Protein AF-S8DEU0-F1 (afdb_monomer)

Organism: NCBI:txid192259

Solvent-accessible surface area (backbone atoms only — not comparable to full-atom values): 8607 Å² total; per-residue (Å²): 130,72,81,31,60,84,58,53,50,57,42,54,54,45,42,50,42,39,53,63,46,44,40,70,74,36,75,92,49,25,74,56,33,68,73,41,27,69,63,56,40,52,53,52,46,50,52,51,41,48,50,47,47,74,66,49,75,49,75,87,48,59,68,71,53,36,62,30,56,38,77,79,71,70,53,58,78,81,72,49,70,95,76,79,84,86,59,89,58,82,88,51,77,94,75,91,48,74,71,61,50,54,54,51,54,50,52,51,51,52,50,53,56,49,50,56,51,50,53,56,50,48,31,60,74,69,70,48,74,83,80,53,68,73,59,52,28,60,75,71,70,51,128

Secondary structure (DSSP, 8-state):
----HHHHHHHHHHHHIIIIIHHHH-GGGHHHHHHHHHHHHHHHHHHHHHHHHHTTTTTTS-HHHHHHH-SSTT-HHHHS-S--PPPTTTT-S----HHHHHHHHHHHHHHHHHHHHHHHHHHHHTTPPPPPHHHHHHHHT--

Foldseek 3Di:
DAPACVLVVQLVVQLCCLQPPCLVVDVPCNVVSPVCVNVVSVVVSVVVLQCCQVVCVPVPPDPVNCCHRHDPPVCCVVPDDPDDDDDPQPVHDDDDDPVVVVVVVVVLVVVLVVLLVVVQVVCVVVVHDDDDPVVSCVSSVND

Mean predicted aligned error: 8.11 Å

Radius of gyration: 22.06 Å; Cα contacts (8 Å, |Δi|>4): 79; chains: 1; bounding box: 44×47×5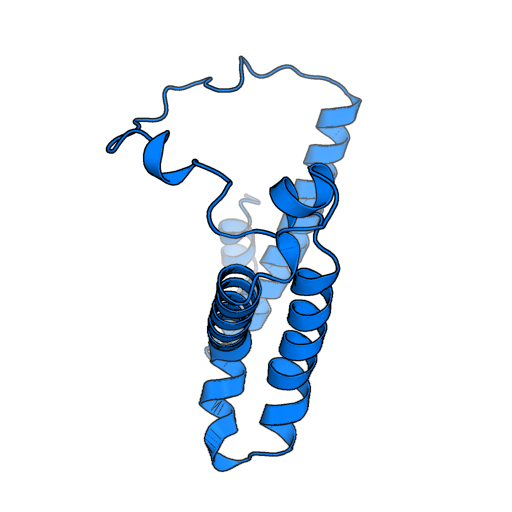6 Å

InterPro domains:
  IPR006043 Nucleobase cation symporter 2 family [PF00860] (29-140)

Structure (mmCIF, N/CA/C/O backbone):
data_AF-S8DEU0-F1
#
_entry.id   AF-S8DEU0-F1
#
loop_
_atom_site.group_PDB
_atom_site.id
_atom_site.type_symbol
_atom_site.label_atom_id
_atom_site.label_alt_id
_atom_site.label_comp_id
_atom_site.label_asym_id
_atom_site.label_entity_id
_atom_site.label_seq_id
_atom_site.pdbx_PDB_ins_code
_atom_site.Cartn_x
_atom_site.Cartn_y
_atom_site.Cartn_z
_atom_site.occupancy
_atom_site.B_iso_or_equiv
_atom_site.auth_seq_id
_atom_site.auth_comp_id
_atom_site.auth_asym_id
_atom_site.auth_atom_id
_atom_site.pdbx_PDB_model_num
ATOM 1 N N . VAL A 1 1 ? -9.740 7.351 9.796 1.00 47.78 1 VAL A N 1
ATOM 2 C CA . VAL A 1 1 ? -9.779 5.876 9.912 1.00 47.78 1 VAL A CA 1
ATOM 3 C C . VAL A 1 1 ? -8.337 5.389 9.843 1.00 47.78 1 VAL A C 1
ATOM 5 O O . VAL A 1 1 ? -7.611 5.935 9.025 1.00 47.78 1 VAL A O 1
ATOM 8 N N . GLY A 1 2 ? -7.886 4.503 10.739 1.00 60.78 2 GLY A N 1
ATOM 9 C CA . GLY A 1 2 ? -6.528 3.929 10.672 1.00 60.78 2 GLY A CA 1
ATOM 10 C C . GLY A 1 2 ? -5.391 4.695 11.371 1.00 60.78 2 GLY A C 1
ATOM 11 O O . GLY A 1 2 ? -4.246 4.569 10.966 1.00 60.78 2 GLY A O 1
ATOM 12 N N . LYS A 1 3 ? -5.656 5.478 12.427 1.00 72.75 3 LYS A N 1
ATOM 13 C CA . LYS A 1 3 ? -4.610 6.139 13.246 1.00 72.75 3 LYS A CA 1
ATOM 14 C C . LYS A 1 3 ? -4.262 5.361 14.524 1.00 72.75 3 LYS A C 1
ATOM 16 O O . LYS A 1 3 ? -3.962 5.963 15.553 1.00 72.75 3 LYS A O 1
ATOM 21 N N . CYS A 1 4 ? -4.351 4.032 14.493 1.00 83.38 4 CYS A N 1
ATOM 22 C CA . CYS A 1 4 ? -4.035 3.233 15.671 1.00 83.38 4 CYS A CA 1
ATOM 23 C C . CYS A 1 4 ? -2.527 2.998 15.780 1.00 83.38 4 CYS A C 1
ATOM 25 O O . CYS A 1 4 ? -1.982 2.111 15.124 1.00 83.38 4 CYS A O 1
ATOM 27 N N . VAL A 1 5 ? -1.856 3.783 16.625 1.00 85.81 5 VAL A N 1
ATOM 28 C CA . VAL A 1 5 ? -0.412 3.627 16.866 1.00 85.81 5 VAL A CA 1
ATOM 29 C C . VAL A 1 5 ? -0.072 2.255 17.457 1.00 85.81 5 VAL A C 1
ATOM 31 O O . VAL A 1 5 ? 0.975 1.700 17.149 1.00 85.81 5 VAL A O 1
ATOM 34 N N . GLU A 1 6 ? -0.982 1.674 18.241 1.00 85.56 6 GLU A N 1
ATOM 35 C CA . GLU A 1 6 ? -0.791 0.381 18.907 1.00 85.56 6 GLU A CA 1
ATOM 36 C C . GLU A 1 6 ? -0.727 -0.802 17.933 1.00 85.56 6 GLU A C 1
ATOM 38 O O . GLU A 1 6 ? -0.134 -1.816 18.271 1.00 85.56 6 GLU A O 1
ATOM 43 N N . VAL A 1 7 ? -1.296 -0.679 16.729 1.00 88.00 7 VAL A N 1
ATOM 44 C CA . VAL A 1 7 ? -1.217 -1.715 15.682 1.00 88.00 7 VAL A CA 1
ATOM 45 C C . VAL A 1 7 ? -0.153 -1.356 14.642 1.00 88.00 7 VAL A C 1
ATOM 47 O O . VAL A 1 7 ? 0.633 -2.214 14.247 1.00 88.00 7 VAL A O 1
ATOM 50 N N . GLY A 1 8 ? -0.067 -0.079 14.254 1.00 88.62 8 GLY A N 1
ATOM 51 C CA . GLY A 1 8 ? 0.888 0.372 13.240 1.00 88.62 8 GLY A CA 1
ATOM 52 C C . GLY A 1 8 ? 2.350 0.334 13.699 1.00 88.62 8 GLY A C 1
ATOM 53 O O . GLY A 1 8 ? 3.235 0.031 12.904 1.00 88.62 8 GLY A O 1
ATOM 54 N N . LEU A 1 9 ? 2.636 0.604 14.979 1.00 91.12 9 LEU A N 1
ATOM 55 C CA . LEU A 1 9 ? 4.011 0.540 15.481 1.00 91.12 9 LEU A CA 1
ATOM 56 C C . LEU A 1 9 ? 4.547 -0.907 15.494 1.00 91.12 9 LEU A C 1
ATOM 58 O O . LEU A 1 9 ? 5.633 -1.120 14.951 1.00 91.12 9 LEU A O 1
ATOM 62 N N . PRO A 1 10 ? 3.816 -1.916 16.019 1.00 91.31 10 PRO A N 1
ATOM 63 C CA . PRO A 1 10 ? 4.216 -3.314 15.872 1.00 91.31 10 PRO A CA 1
ATOM 64 C C . PRO A 1 10 ? 4.368 -3.758 14.421 1.00 91.31 10 PRO A C 1
ATOM 66 O O . PRO A 1 10 ? 5.297 -4.503 14.131 1.00 91.31 10 PRO A O 1
ATOM 69 N N . GLU A 1 11 ? 3.514 -3.291 13.506 1.00 92.12 11 GLU A N 1
ATOM 70 C CA . GLU A 1 11 ? 3.636 -3.607 12.080 1.00 92.12 11 GLU A CA 1
ATOM 71 C C . GLU A 1 11 ? 4.981 -3.163 11.505 1.00 92.12 11 GLU A C 1
ATOM 73 O O . GLU A 1 11 ? 5.687 -3.973 10.905 1.00 92.12 11 GLU A O 1
ATOM 78 N N . LEU A 1 12 ? 5.381 -1.912 11.746 1.00 91.94 12 LEU A N 1
ATOM 79 C CA . LEU A 1 12 ? 6.661 -1.388 11.267 1.00 91.94 12 LEU A CA 1
ATOM 80 C C . LEU A 1 12 ? 7.854 -2.122 11.890 1.00 91.94 12 LEU A C 1
ATOM 82 O O . LEU A 1 12 ? 8.806 -2.470 11.188 1.00 91.94 12 LEU A O 1
ATOM 86 N N . VAL A 1 13 ? 7.799 -2.388 13.198 1.00 93.25 13 VAL A N 1
ATOM 87 C CA . VAL A 1 13 ? 8.864 -3.112 13.909 1.00 93.25 13 VAL A CA 1
ATOM 88 C C . VAL A 1 13 ? 8.991 -4.542 13.381 1.00 93.25 13 VAL A C 1
ATOM 90 O O . VAL A 1 13 ? 10.100 -4.993 13.087 1.00 93.25 13 VAL A O 1
ATOM 93 N N . LEU A 1 14 ? 7.869 -5.246 13.212 1.00 91.00 14 LEU A N 1
ATOM 94 C CA . LEU A 1 14 ? 7.848 -6.600 12.665 1.00 91.00 14 LEU A CA 1
ATOM 95 C C . LEU A 1 14 ? 8.335 -6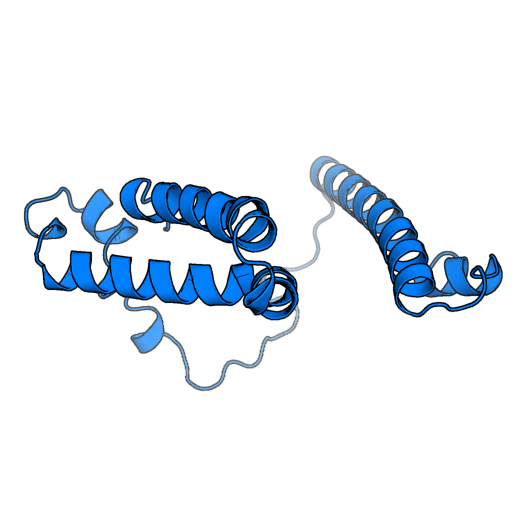.616 11.217 1.00 91.00 14 LEU A C 1
ATOM 97 O O . LEU A 1 14 ? 9.136 -7.478 10.874 1.00 91.00 14 LEU A O 1
ATOM 101 N N . LEU A 1 15 ? 7.936 -5.652 10.385 1.00 91.25 15 LEU A N 1
ATOM 102 C CA . LEU A 1 15 ? 8.405 -5.554 9.004 1.00 91.25 15 LEU A CA 1
ATOM 103 C C . LEU A 1 15 ? 9.927 -5.420 8.945 1.00 91.25 15 LEU A C 1
ATOM 105 O O . LEU A 1 15 ? 10.580 -6.171 8.222 1.00 91.25 15 LEU A O 1
ATOM 109 N N . ILE A 1 16 ? 10.513 -4.528 9.746 1.00 90.75 16 ILE A N 1
ATOM 110 C CA . ILE A 1 16 ? 11.970 -4.356 9.807 1.00 90.75 16 ILE A CA 1
ATOM 111 C C . ILE A 1 16 ? 12.652 -5.648 10.273 1.00 90.75 16 ILE A C 1
ATOM 113 O O . ILE A 1 16 ? 13.642 -6.075 9.675 1.00 90.75 16 ILE A O 1
ATOM 117 N N . LEU A 1 17 ? 12.111 -6.305 11.298 1.00 88.31 17 LEU A N 1
ATOM 118 C CA . LEU A 1 17 ? 12.687 -7.527 11.855 1.00 88.31 17 LEU A CA 1
ATOM 119 C C . LEU A 1 17 ? 12.621 -8.701 10.859 1.00 88.31 17 LEU A C 1
ATOM 121 O O . LEU A 1 17 ? 13.624 -9.383 10.642 1.00 88.31 17 LEU A O 1
ATOM 125 N N . PHE A 1 18 ? 11.480 -8.906 10.200 1.00 85.06 18 PHE A N 1
ATOM 126 C CA . PHE A 1 18 ? 11.288 -9.962 9.200 1.00 85.06 18 PHE A CA 1
ATOM 127 C C . PHE A 1 18 ? 12.002 -9.682 7.878 1.00 85.06 18 PHE A C 1
ATOM 129 O O . PHE A 1 18 ? 12.507 -10.615 7.256 1.00 85.06 18 PHE A O 1
ATOM 136 N N . SER A 1 19 ? 12.088 -8.419 7.458 1.00 86.44 19 SER A N 1
ATOM 137 C CA . SER A 1 19 ? 12.723 -8.048 6.193 1.00 86.44 19 SER A CA 1
ATOM 138 C C . SER A 1 19 ? 14.241 -7.947 6.292 1.00 86.44 19 SER A C 1
ATOM 140 O O . SER A 1 19 ? 14.923 -8.328 5.347 1.00 86.44 19 SER A O 1
ATOM 142 N N . GLN A 1 20 ? 14.784 -7.409 7.388 1.00 85.88 20 GLN A N 1
ATOM 143 C CA . GLN A 1 20 ? 16.215 -7.093 7.480 1.00 85.88 20 GLN A CA 1
ATOM 144 C C . GLN A 1 20 ? 16.986 -8.057 8.389 1.00 85.88 20 GLN A C 1
ATOM 146 O O . GLN A 1 20 ? 18.114 -8.428 8.068 1.00 85.88 20 GLN A O 1
ATOM 151 N N . TYR A 1 21 ? 16.398 -8.498 9.505 1.00 82.12 21 TYR A N 1
ATOM 152 C CA . TYR A 1 21 ? 17.128 -9.256 10.529 1.00 82.12 21 TYR A CA 1
ATOM 153 C C . TYR A 1 21 ? 17.022 -10.779 10.349 1.00 82.12 21 TYR A C 1
ATOM 155 O O . TYR A 1 21 ? 18.031 -11.486 10.320 1.00 82.12 21 TYR A O 1
ATOM 163 N N . LEU A 1 22 ? 15.808 -11.300 10.150 1.00 78.44 22 LEU A N 1
ATOM 164 C CA . LEU A 1 22 ? 15.544 -12.739 9.991 1.00 78.44 22 LEU A CA 1
ATOM 165 C C . LEU A 1 22 ? 16.277 -13.404 8.804 1.00 78.44 22 LEU A C 1
ATOM 167 O O . LEU A 1 22 ? 16.828 -14.490 9.001 1.00 78.44 22 LEU A O 1
ATOM 171 N N . PRO A 1 23 ? 16.373 -12.790 7.605 1.00 77.94 23 PRO A N 1
ATOM 172 C CA . PRO A 1 23 ? 17.128 -13.358 6.484 1.00 77.94 23 PRO A CA 1
ATOM 173 C C . PRO A 1 23 ? 18.646 -13.391 6.722 1.00 77.94 23 PRO A C 1
ATOM 175 O O . PRO A 1 23 ? 19.349 -14.145 6.046 1.00 77.94 23 PRO A O 1
ATOM 178 N N . SER A 1 24 ? 19.147 -12.568 7.653 1.00 76.50 24 SER A N 1
ATOM 179 C CA . SER A 1 24 ? 20.552 -12.550 8.076 1.00 76.50 24 SER A CA 1
ATOM 180 C C . SER A 1 24 ? 20.853 -13.682 9.066 1.00 76.50 24 SER A C 1
ATOM 182 O O . SER A 1 24 ? 21.883 -14.341 8.959 1.00 76.50 24 SER A O 1
ATOM 184 N N . LEU A 1 25 ? 19.920 -13.964 9.984 1.00 77.06 25 LEU A N 1
ATOM 185 C CA . LEU A 1 25 ? 20.092 -14.971 11.036 1.00 77.06 25 LEU A CA 1
ATOM 186 C C . LEU A 1 25 ? 19.776 -16.409 10.570 1.00 77.06 25 LEU A C 1
ATOM 188 O O . LEU A 1 25 ? 20.440 -17.359 10.978 1.00 77.06 25 LEU A O 1
ATOM 192 N N . LEU A 1 26 ? 18.761 -16.595 9.715 1.00 76.31 26 LEU A N 1
ATOM 193 C CA . LEU A 1 26 ? 18.278 -17.913 9.278 1.00 76.31 26 LEU A CA 1
ATOM 194 C C . LEU A 1 26 ? 18.661 -18.211 7.822 1.00 76.31 26 LEU A C 1
ATOM 196 O O . LEU A 1 26 ? 17.883 -17.987 6.892 1.00 76.31 26 LEU A O 1
ATOM 200 N N . TYR A 1 27 ? 19.831 -18.826 7.623 1.00 68.62 27 TYR A N 1
ATOM 201 C CA . TYR A 1 27 ? 20.335 -19.216 6.295 1.00 68.62 27 TYR A CA 1
ATOM 202 C C . TYR A 1 27 ? 19.358 -20.120 5.514 1.00 68.62 27 TYR A C 1
ATOM 204 O O . TYR A 1 27 ? 19.173 -19.961 4.309 1.00 68.62 27 TYR A O 1
ATOM 212 N N . ARG A 1 28 ? 18.666 -21.035 6.209 1.00 68.31 28 ARG A N 1
ATOM 213 C CA . ARG A 1 28 ? 17.794 -22.060 5.603 1.00 68.31 28 ARG A CA 1
ATOM 214 C C . ARG A 1 28 ? 16.452 -21.518 5.084 1.00 68.31 28 ARG A C 1
ATOM 216 O O . ARG A 1 28 ? 15.859 -22.129 4.205 1.00 68.31 28 ARG A O 1
ATOM 223 N N . GLY A 1 29 ? 15.983 -20.380 5.605 1.00 68.56 29 GLY A N 1
ATOM 224 C CA . GLY A 1 29 ? 14.709 -19.744 5.228 1.00 68.56 29 GLY A CA 1
ATOM 225 C C . GLY A 1 29 ? 14.860 -18.470 4.391 1.00 68.56 29 GLY A C 1
ATOM 226 O O . GLY A 1 29 ? 13.861 -17.840 4.045 1.00 68.56 29 GLY A O 1
ATOM 227 N N . LYS A 1 30 ? 16.098 -18.081 4.060 1.00 77.50 30 LYS A N 1
ATOM 228 C CA . LYS A 1 30 ? 16.438 -16.779 3.470 1.00 77.50 30 LYS A CA 1
ATOM 229 C C . LYS A 1 30 ? 15.620 -16.440 2.221 1.00 77.50 30 LYS A C 1
ATOM 231 O O . LYS A 1 30 ? 15.156 -15.315 2.093 1.00 77.50 30 LYS A O 1
ATOM 236 N N . TYR A 1 31 ? 15.391 -17.402 1.327 1.00 79.12 31 TYR A N 1
ATOM 237 C CA . TYR A 1 31 ? 14.628 -17.171 0.093 1.00 79.12 31 TYR A CA 1
ATOM 238 C C . TYR A 1 31 ? 13.148 -16.852 0.340 1.00 79.12 31 TYR A C 1
ATOM 240 O O . TYR A 1 31 ? 12.584 -16.008 -0.353 1.00 79.12 31 TYR A O 1
ATOM 248 N N . ILE A 1 32 ? 12.530 -17.509 1.326 1.00 80.44 32 ILE A N 1
ATOM 249 C CA . ILE A 1 32 ? 11.108 -17.334 1.650 1.00 80.44 32 ILE A CA 1
ATOM 250 C C . ILE A 1 32 ? 10.913 -15.994 2.354 1.00 80.44 32 ILE A C 1
ATOM 252 O O . ILE A 1 32 ? 10.092 -15.190 1.918 1.00 80.44 32 ILE A O 1
ATOM 256 N N . PHE A 1 33 ? 11.715 -15.716 3.386 1.00 79.56 33 PHE A N 1
ATOM 257 C CA . PHE A 1 33 ? 11.609 -14.464 4.131 1.00 79.56 33 PHE A CA 1
ATOM 258 C C . PHE A 1 33 ? 11.929 -13.251 3.257 1.00 79.56 33 PHE A C 1
ATOM 260 O O . PHE A 1 33 ? 11.196 -12.276 3.299 1.00 79.56 33 PHE A O 1
ATOM 267 N N . ASN A 1 34 ? 12.935 -13.320 2.382 1.00 79.38 34 ASN A N 1
ATOM 268 C CA . ASN A 1 34 ? 13.306 -12.169 1.555 1.00 79.38 34 ASN A CA 1
ATOM 269 C C . ASN A 1 34 ? 12.261 -11.827 0.470 1.00 79.38 34 ASN A C 1
ATOM 271 O O . ASN A 1 34 ? 12.176 -10.683 0.042 1.00 79.38 34 ASN A O 1
ATOM 275 N N . ARG A 1 35 ? 11.449 -12.798 0.021 1.00 83.31 35 ARG A N 1
ATOM 276 C CA . ARG A 1 35 ? 10.393 -12.559 -0.983 1.00 83.31 35 ARG A CA 1
ATOM 277 C C . ARG A 1 35 ? 9.018 -12.282 -0.376 1.00 83.31 35 ARG A C 1
ATOM 279 O O . ARG A 1 35 ? 8.281 -11.467 -0.914 1.00 83.31 35 ARG A O 1
ATOM 286 N N . PHE A 1 36 ? 8.668 -12.952 0.722 1.00 87.62 36 PHE A N 1
ATOM 287 C CA . PHE A 1 36 ? 7.317 -12.918 1.296 1.00 87.62 36 PHE A CA 1
ATOM 288 C C . PHE A 1 36 ? 7.227 -12.198 2.648 1.00 87.62 36 PHE A C 1
ATOM 290 O O . PHE A 1 36 ? 6.169 -12.253 3.271 1.00 87.62 36 PHE A O 1
ATOM 297 N N . SER A 1 37 ? 8.292 -11.513 3.094 1.00 88.38 37 SER A N 1
ATOM 298 C CA . SER A 1 37 ? 8.338 -10.803 4.387 1.00 88.38 37 SER A CA 1
ATOM 299 C C . SER A 1 37 ? 7.073 -9.981 4.643 1.00 88.38 37 SER A C 1
ATOM 301 O O . SER A 1 37 ? 6.387 -10.214 5.631 1.00 88.38 37 SER A O 1
ATOM 303 N N . VAL A 1 38 ? 6.707 -9.108 3.697 1.00 90.56 38 VAL A N 1
ATOM 304 C CA . VAL A 1 38 ? 5.565 -8.192 3.840 1.00 90.56 38 VAL A CA 1
ATOM 305 C C . VAL A 1 38 ? 4.242 -8.943 4.015 1.00 90.56 38 VAL A C 1
ATOM 307 O O . VAL A 1 38 ? 3.439 -8.601 4.877 1.00 90.56 38 VAL A O 1
ATOM 310 N N . VAL A 1 39 ? 4.008 -9.999 3.232 1.00 91.81 39 VAL A N 1
ATOM 311 C CA . VAL A 1 39 ? 2.760 -10.777 3.320 1.00 91.81 39 VAL A CA 1
ATOM 312 C C . VAL A 1 39 ? 2.675 -11.493 4.667 1.00 91.81 39 VAL A C 1
ATOM 314 O O . VAL A 1 39 ? 1.637 -11.457 5.324 1.00 91.81 39 VAL A O 1
ATOM 317 N N . ILE A 1 40 ? 3.779 -12.102 5.108 1.00 90.56 40 ILE A N 1
ATOM 318 C CA . ILE A 1 40 ? 3.852 -12.804 6.393 1.00 90.56 40 ILE A CA 1
ATOM 319 C C . ILE A 1 40 ? 3.612 -11.823 7.549 1.00 90.56 40 ILE A C 1
ATOM 321 O O . ILE A 1 40 ? 2.830 -12.122 8.451 1.00 90.56 40 ILE A O 1
ATOM 325 N N . THR A 1 41 ? 4.224 -10.637 7.512 1.00 92.25 41 THR A N 1
ATOM 326 C CA . THR A 1 41 ? 4.068 -9.631 8.571 1.00 92.25 41 THR A CA 1
ATOM 327 C C . THR A 1 41 ? 2.648 -9.090 8.635 1.00 92.25 41 THR A C 1
ATOM 329 O O . THR A 1 41 ? 2.105 -8.972 9.729 1.00 92.25 41 THR A O 1
ATOM 332 N N . VAL A 1 42 ? 2.011 -8.835 7.487 1.00 93.12 42 VAL A N 1
ATOM 333 C CA . VAL A 1 42 ? 0.614 -8.375 7.436 1.00 93.12 42 VAL A CA 1
ATOM 334 C C . VAL A 1 42 ? -0.325 -9.405 8.067 1.00 93.12 42 VAL A C 1
ATOM 336 O O . VAL A 1 42 ? -1.181 -9.038 8.869 1.00 93.12 42 VAL A O 1
ATOM 339 N N . VAL A 1 43 ? -0.139 -10.699 7.781 1.00 93.81 43 VAL A N 1
ATOM 340 C CA . VAL A 1 43 ? -0.950 -11.769 8.392 1.00 93.81 43 VAL A CA 1
ATOM 341 C C . VAL A 1 43 ? -0.760 -11.813 9.912 1.00 93.81 43 VAL A C 1
ATOM 343 O O . VAL A 1 43 ? -1.742 -11.882 10.650 1.00 93.81 43 VAL A O 1
ATOM 346 N N . ILE A 1 44 ? 0.483 -11.727 10.395 1.00 93.19 44 ILE A N 1
ATOM 347 C CA . ILE A 1 44 ? 0.790 -11.735 11.836 1.00 93.19 44 ILE A CA 1
ATOM 348 C C . ILE A 1 44 ? 0.151 -10.532 12.541 1.00 93.19 44 ILE A C 1
ATOM 350 O O . ILE A 1 44 ? -0.492 -10.695 13.578 1.00 93.19 44 ILE A O 1
ATOM 354 N N . VAL A 1 45 ? 0.297 -9.332 11.976 1.00 93.56 45 VAL A N 1
ATOM 355 C CA . VAL A 1 45 ? -0.272 -8.093 12.531 1.00 93.56 45 VAL A CA 1
ATOM 356 C C . VAL A 1 45 ? -1.794 -8.151 12.546 1.00 93.56 45 VAL A C 1
ATOM 358 O O . VAL A 1 45 ? -2.417 -7.724 13.516 1.00 93.56 45 VAL A O 1
ATOM 361 N N . TRP A 1 46 ? -2.409 -8.721 11.510 1.00 92.31 46 TRP A N 1
ATOM 362 C CA . TRP A 1 46 ? -3.856 -8.880 11.461 1.00 92.31 46 TRP A CA 1
ATOM 363 C C . TRP A 1 46 ? -4.367 -9.825 12.558 1.00 92.31 46 TRP A C 1
ATOM 365 O O . TRP A 1 46 ? -5.317 -9.485 13.264 1.00 92.31 46 TRP A O 1
ATOM 375 N N . ILE A 1 47 ? -3.695 -10.964 12.771 1.00 93.50 47 ILE A N 1
ATOM 376 C CA . ILE A 1 47 ? -4.004 -11.887 13.878 1.00 93.50 47 ILE A CA 1
ATOM 377 C C . ILE A 1 47 ? -3.840 -11.176 15.227 1.00 93.50 47 ILE A C 1
ATOM 379 O O . ILE A 1 47 ? -4.716 -11.273 16.084 1.00 93.50 47 ILE A O 1
ATOM 383 N N . TYR A 1 48 ? -2.756 -10.420 15.407 1.00 91.19 48 TYR A N 1
ATOM 384 C CA . TYR A 1 48 ? -2.519 -9.625 16.611 1.00 91.19 48 TYR A CA 1
ATOM 385 C C . TYR A 1 48 ? -3.647 -8.612 16.870 1.00 91.19 48 TYR A C 1
ATOM 387 O O . TYR A 1 48 ? -4.201 -8.570 17.968 1.00 91.19 48 TYR A O 1
ATOM 395 N N . ALA A 1 49 ? -4.055 -7.850 15.852 1.00 90.62 49 ALA A N 1
ATOM 396 C CA . ALA A 1 49 ? -5.153 -6.890 15.955 1.00 90.62 49 ALA A CA 1
ATOM 397 C C . ALA A 1 49 ? -6.497 -7.570 16.275 1.00 90.62 49 ALA A C 1
ATOM 399 O O . ALA A 1 49 ? -7.307 -7.038 17.044 1.00 90.62 49 ALA A O 1
ATOM 400 N N . HIS A 1 50 ? -6.733 -8.763 15.724 1.00 90.19 50 HIS A N 1
ATOM 401 C CA . HIS A 1 50 ? -7.922 -9.551 16.029 1.00 90.19 50 HIS A CA 1
ATOM 402 C C . HIS A 1 50 ? -7.921 -10.040 17.485 1.00 90.19 50 HIS A C 1
ATOM 404 O O . HIS A 1 50 ? -8.918 -9.866 18.185 1.00 90.19 50 HIS A O 1
ATOM 410 N N . LEU A 1 51 ? -6.790 -10.551 17.984 1.00 90.81 51 LEU A N 1
ATOM 411 C CA . LEU A 1 51 ? -6.644 -10.973 19.381 1.00 90.81 51 LEU A CA 1
ATOM 412 C C . LEU A 1 51 ? -6.838 -9.814 20.364 1.00 90.81 51 LEU A C 1
ATOM 414 O O . LEU A 1 51 ? -7.525 -9.984 21.367 1.00 90.81 51 LEU A O 1
ATOM 418 N N . LEU A 1 52 ? -6.308 -8.623 20.068 1.00 89.12 52 LEU A N 1
ATOM 419 C CA . LEU A 1 52 ? -6.552 -7.429 20.888 1.00 89.12 52 LEU A CA 1
ATOM 420 C C . LEU A 1 52 ? -8.028 -7.011 20.894 1.00 89.12 52 LEU A C 1
ATOM 422 O O . LEU A 1 52 ? -8.530 -6.510 21.901 1.00 89.12 52 LEU A O 1
ATOM 426 N N . THR A 1 53 ? -8.723 -7.218 19.773 1.00 88.12 53 THR A N 1
ATOM 427 C CA . THR A 1 53 ? -10.155 -6.928 19.654 1.00 88.12 53 THR A CA 1
ATOM 428 C C . THR A 1 53 ? -10.986 -7.905 20.490 1.00 88.12 53 THR A C 1
ATOM 430 O O . THR A 1 53 ? -11.840 -7.465 21.254 1.00 88.12 53 THR A O 1
ATOM 433 N N . VAL A 1 54 ? -10.718 -9.213 20.389 1.00 89.06 54 VAL A N 1
ATOM 434 C CA . VAL A 1 54 ? -11.431 -10.256 21.151 1.00 89.06 54 VAL A CA 1
ATOM 435 C C . VAL A 1 54 ? -11.074 -10.215 22.640 1.00 89.06 54 VAL A C 1
ATOM 437 O O . VAL A 1 54 ? -11.925 -10.468 23.485 1.00 89.06 54 VAL A O 1
ATOM 440 N N . GLY A 1 55 ? -9.838 -9.841 22.977 1.00 86.06 55 GLY A N 1
ATOM 441 C CA . GLY A 1 55 ? -9.352 -9.713 24.352 1.00 86.06 55 GLY A CA 1
ATOM 442 C C . GLY A 1 55 ? -9.925 -8.529 25.139 1.00 86.06 55 GLY A C 1
ATOM 443 O O . GLY A 1 55 ? -9.480 -8.285 26.256 1.00 86.06 55 GLY A O 1
ATOM 444 N N . GLY A 1 56 ? -10.864 -7.761 24.574 1.00 84.50 56 GLY A N 1
ATOM 445 C CA . GLY A 1 56 ? -11.582 -6.692 25.279 1.00 84.50 56 GLY A CA 1
ATOM 446 C C . GLY A 1 56 ? -10.730 -5.483 25.683 1.00 84.50 56 GLY A C 1
ATOM 447 O O . GLY A 1 56 ? -11.211 -4.586 26.376 1.00 84.50 56 GLY A O 1
ATOM 448 N N . VAL A 1 57 ? -9.476 -5.394 25.217 1.00 84.94 57 VAL A N 1
ATOM 449 C CA . VAL A 1 57 ? -8.526 -4.308 25.552 1.00 84.94 57 VAL A CA 1
ATOM 450 C C . VAL A 1 57 ? -9.099 -2.927 25.208 1.00 84.94 57 VAL A C 1
ATOM 452 O O . VAL A 1 57 ? -8.783 -1.914 25.842 1.00 84.94 57 VAL 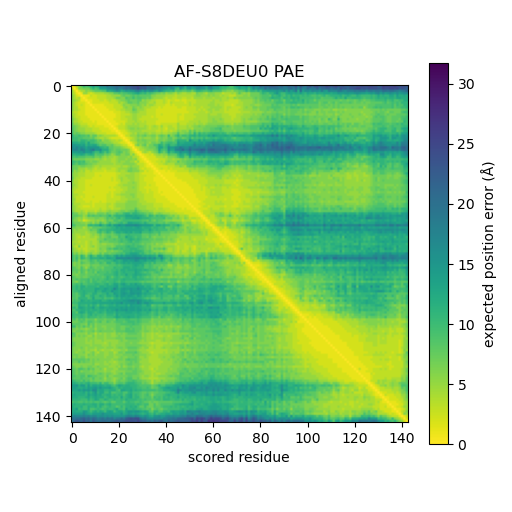A O 1
ATOM 455 N N . TYR A 1 58 ? -9.984 -2.890 24.213 1.00 82.81 58 TYR A N 1
ATOM 456 C C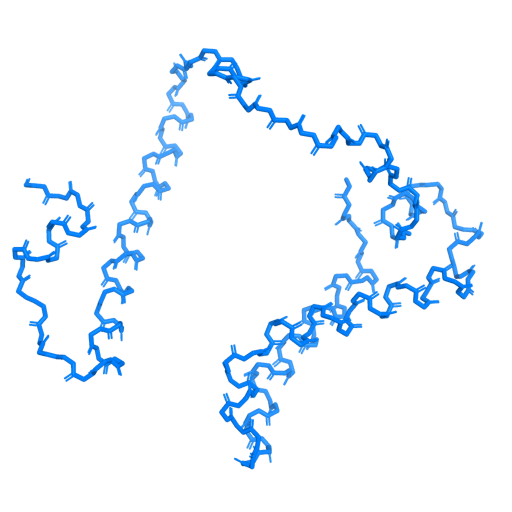A . TYR A 1 58 ? -10.587 -1.673 23.699 1.00 82.81 58 TYR A CA 1
ATOM 457 C C . TYR A 1 58 ? -11.957 -1.329 24.293 1.00 82.81 58 TYR A C 1
ATOM 459 O O . TYR A 1 58 ? -12.418 -0.218 24.045 1.00 82.81 58 TYR A O 1
ATOM 467 N N . ASP A 1 59 ? -12.606 -2.183 25.091 1.00 81.75 59 ASP A N 1
ATOM 468 C CA . ASP A 1 59 ? -14.005 -1.980 25.523 1.00 81.75 59 ASP A CA 1
ATOM 469 C C . ASP A 1 59 ? -14.204 -0.770 26.454 1.00 81.75 59 ASP A C 1
ATOM 471 O O . ASP A 1 59 ? -15.223 -0.087 26.366 1.00 81.75 59 ASP A O 1
ATOM 475 N N . GLY A 1 60 ? -13.201 -0.425 27.269 1.00 80.81 60 GLY A N 1
ATOM 476 C CA . GLY A 1 60 ? -13.221 0.746 28.163 1.00 80.81 60 GLY A CA 1
ATOM 477 C C . GLY A 1 60 ? -12.539 2.006 27.612 1.00 80.81 60 GLY A C 1
ATOM 478 O O . GLY A 1 60 ? -12.350 2.976 28.346 1.00 80.81 60 GLY A O 1
ATOM 479 N N . LYS A 1 61 ? -12.091 2.000 26.351 1.00 84.38 61 LYS A N 1
ATOM 480 C CA . LYS A 1 61 ? -11.331 3.111 25.748 1.00 84.38 61 LYS A CA 1
ATOM 481 C C . LYS A 1 61 ? -12.256 4.150 25.090 1.00 84.38 61 LYS A C 1
ATOM 483 O O . LYS A 1 61 ? -13.383 3.824 24.723 1.00 84.38 61 LYS A O 1
ATOM 488 N N . PRO A 1 62 ? -11.787 5.396 24.869 1.00 85.88 62 PRO A N 1
ATOM 489 C CA . PRO A 1 62 ? -12.571 6.429 24.194 1.00 85.88 62 PRO A CA 1
ATOM 490 C C . PRO A 1 62 ? -13.077 5.982 22.815 1.00 85.88 62 PRO A C 1
ATOM 492 O O . PRO A 1 62 ? -12.362 5.302 22.075 1.00 85.88 62 PRO A O 1
ATOM 495 N N . LEU A 1 63 ? -14.267 6.451 22.420 1.00 82.50 63 LEU A N 1
ATOM 496 C CA . LEU A 1 63 ? -14.922 6.085 21.153 1.00 82.50 63 LEU A CA 1
ATOM 497 C C . LEU A 1 63 ? -14.016 6.284 19.922 1.00 82.50 63 LEU A C 1
ATOM 499 O O . LEU A 1 63 ? -14.033 5.476 18.997 1.00 82.50 63 LEU A O 1
ATOM 503 N N . LYS A 1 64 ? -13.174 7.328 19.921 1.00 82.06 64 LYS A N 1
ATOM 504 C CA . LYS A 1 64 ? -12.201 7.588 18.843 1.00 82.06 64 LYS A CA 1
ATOM 505 C C . LYS A 1 64 ? -11.170 6.461 18.695 1.00 82.06 64 LYS A C 1
ATOM 507 O O . LYS A 1 64 ? -10.856 6.072 17.573 1.00 82.06 64 LYS A O 1
ATOM 512 N N . THR A 1 65 ? -10.672 5.924 19.808 1.00 81.38 65 THR A N 1
ATOM 513 C CA . THR A 1 65 ? -9.735 4.791 19.823 1.00 81.38 65 THR A CA 1
ATOM 514 C C . THR A 1 65 ? -10.445 3.519 19.386 1.00 81.38 65 THR A C 1
ATOM 516 O O . THR A 1 65 ? -9.938 2.791 18.540 1.00 81.38 65 THR A O 1
ATOM 519 N N . GLN A 1 66 ? -11.667 3.297 19.872 1.00 81.12 66 GLN A N 1
ATOM 520 C CA . GLN A 1 66 ? -12.464 2.135 19.484 1.00 81.12 66 GLN A CA 1
ATOM 521 C C . GLN A 1 66 ? -12.811 2.119 17.989 1.00 81.12 66 GLN A C 1
ATOM 523 O O . GLN A 1 66 ? -12.810 1.060 17.379 1.00 81.12 66 GLN A O 1
ATOM 528 N N . LEU A 1 67 ? -13.084 3.272 17.374 1.00 81.62 67 LEU A N 1
ATOM 529 C CA . LEU A 1 67 ? -13.345 3.360 15.932 1.00 81.62 67 LEU A CA 1
ATOM 530 C C . LEU A 1 67 ? -12.085 3.182 15.077 1.00 81.62 67 LEU A C 1
ATOM 532 O O . LEU A 1 67 ? -12.187 2.824 13.908 1.00 81.62 67 LEU A O 1
ATOM 536 N N . SER A 1 68 ? -10.902 3.477 15.623 1.00 83.38 68 SER A N 1
ATOM 537 C CA . SER A 1 68 ? -9.656 3.437 14.857 1.00 83.38 68 SER A CA 1
ATOM 538 C C . SER A 1 68 ? -8.830 2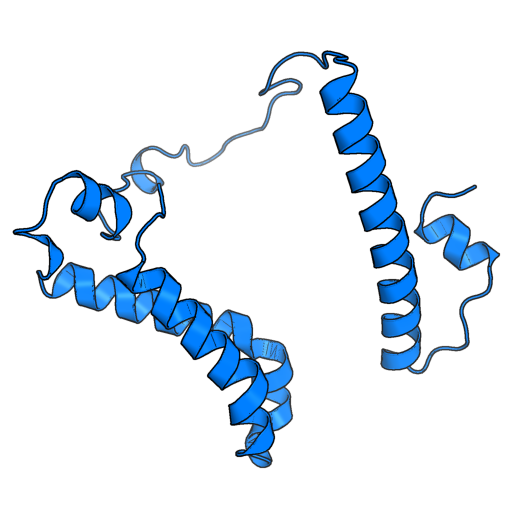.167 15.054 1.00 83.38 68 SER A C 1
ATOM 540 O O . SER A 1 68 ? -8.052 1.850 14.159 1.00 83.38 68 SER A O 1
ATOM 542 N N . CYS A 1 69 ? -8.925 1.510 16.210 1.00 82.81 69 CYS A N 1
ATOM 543 C CA . CYS A 1 69 ? -8.082 0.371 16.592 1.00 82.81 69 CYS A CA 1
ATOM 544 C C . CYS A 1 69 ? -8.805 -0.977 16.527 1.00 82.81 69 CYS A C 1
ATOM 546 O O . CYS A 1 69 ? -8.158 -2.018 16.493 1.00 82.81 69 CYS A O 1
ATOM 548 N N . ARG A 1 70 ? -10.140 -0.974 16.525 1.00 84.69 70 ARG A N 1
ATOM 549 C CA . ARG A 1 70 ? -10.942 -2.194 16.618 1.00 84.69 70 ARG A CA 1
ATOM 550 C C . ARG A 1 70 ? -11.279 -2.735 15.228 1.00 84.69 70 ARG A C 1
ATOM 552 O O . ARG A 1 70 ? -11.656 -1.973 14.339 1.00 84.69 70 ARG A O 1
ATOM 559 N N . THR A 1 71 ? -11.155 -4.048 15.047 1.00 85.19 71 THR A N 1
ATOM 560 C CA . THR A 1 71 ? -11.291 -4.703 13.729 1.00 85.19 71 THR A CA 1
ATOM 561 C C . THR A 1 71 ? -12.740 -4.932 13.274 1.00 85.19 71 THR A C 1
ATOM 563 O O . THR A 1 71 ? -13.001 -5.024 12.079 1.00 85.19 71 THR A O 1
ATOM 566 N N . ASP A 1 72 ? -13.700 -4.977 14.196 1.00 81.62 72 ASP A N 1
ATOM 567 C CA . ASP A 1 72 ? -15.115 -5.317 13.963 1.00 81.62 72 ASP A CA 1
ATOM 568 C C . ASP A 1 72 ? -16.023 -4.098 13.699 1.00 81.62 72 ASP A C 1
ATOM 570 O O . ASP A 1 72 ? -17.118 -4.230 13.154 1.00 81.62 72 ASP A O 1
ATOM 574 N N . ARG A 1 73 ? -15.590 -2.890 14.073 1.00 74.00 73 ARG A N 1
ATOM 575 C CA . ARG A 1 73 ? -16.485 -1.727 14.189 1.00 74.00 73 ARG A CA 1
ATOM 576 C C . ARG A 1 73 ? -16.647 -0.899 12.922 1.00 74.00 73 ARG A C 1
ATOM 578 O O . ARG A 1 73 ? -17.423 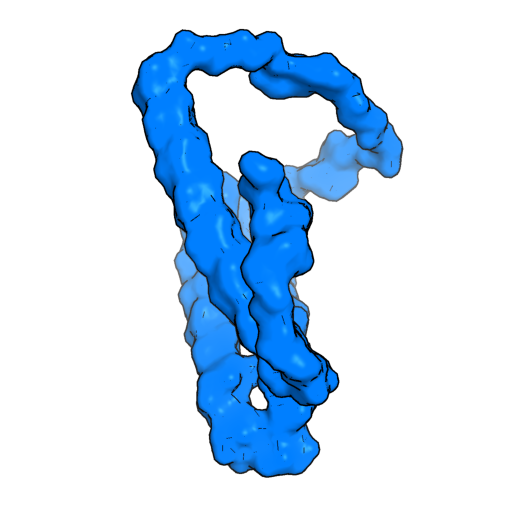0.053 12.907 1.00 74.00 73 ARG A O 1
ATOM 585 N N . ALA A 1 74 ? -15.899 -1.222 11.874 1.00 73.69 74 ALA A N 1
ATOM 586 C CA . ALA A 1 74 ? -15.870 -0.398 10.679 1.00 73.69 74 ALA A CA 1
ATOM 587 C C . ALA A 1 74 ? -17.157 -0.547 9.844 1.00 73.69 74 ALA A C 1
ATOM 589 O O . ALA A 1 74 ? -17.545 0.386 9.152 1.00 73.69 74 ALA A O 1
ATOM 590 N N . GLY A 1 75 ? -17.834 -1.703 9.893 1.00 77.44 75 GLY A N 1
ATOM 591 C CA . GLY A 1 75 ? -19.065 -1.948 9.126 1.00 77.44 75 GLY A CA 1
ATOM 592 C C . GLY A 1 75 ? -18.893 -1.897 7.599 1.00 77.44 75 GLY A C 1
ATOM 593 O O . GLY A 1 75 ? -19.870 -2.068 6.876 1.00 77.44 75 GLY A O 1
ATOM 594 N N . LEU A 1 76 ? -17.662 -1.706 7.096 1.00 82.69 76 LEU A N 1
ATOM 595 C CA . LEU A 1 76 ? -17.365 -1.558 5.667 1.00 82.69 76 LEU A CA 1
ATOM 596 C C . LEU A 1 76 ? -17.806 -2.780 4.860 1.00 82.69 76 LEU A C 1
ATOM 598 O O . LEU A 1 76 ? -18.324 -2.622 3.764 1.00 82.69 76 LEU A O 1
ATOM 602 N N . ILE A 1 77 ? -17.620 -3.982 5.407 1.00 83.69 77 ILE A N 1
ATOM 603 C CA . ILE A 1 77 ? -17.952 -5.237 4.719 1.00 83.69 77 ILE A CA 1
ATOM 604 C C . ILE A 1 77 ? -19.469 -5.386 4.552 1.00 83.69 77 ILE A C 1
ATOM 606 O O . ILE A 1 77 ? -19.921 -5.804 3.494 1.00 83.69 77 ILE A O 1
ATOM 610 N N . GLY A 1 78 ? -20.254 -5.000 5.564 1.00 85.50 78 GLY A N 1
ATOM 611 C CA . GLY A 1 78 ? -21.719 -5.053 5.498 1.00 85.50 78 GLY A CA 1
ATOM 612 C C . GLY A 1 78 ? -22.338 -3.921 4.674 1.00 85.50 78 GLY A C 1
ATOM 613 O O . GLY A 1 78 ? -23.396 -4.102 4.083 1.00 85.50 78 GLY A O 1
ATOM 614 N N . ALA A 1 79 ? -21.680 -2.760 4.614 1.00 87.56 79 ALA A N 1
ATOM 615 C CA . ALA A 1 79 ? -22.132 -1.611 3.828 1.00 87.56 79 ALA A CA 1
ATOM 616 C C . ALA A 1 79 ? -21.704 -1.672 2.349 1.00 87.56 79 ALA A C 1
ATOM 618 O O . ALA A 1 79 ? -22.191 -0.885 1.533 1.00 87.56 79 ALA A O 1
ATOM 619 N N . ALA A 1 80 ? -20.771 -2.558 1.994 1.00 89.94 80 ALA A N 1
ATOM 620 C CA . ALA A 1 80 ? -20.268 -2.667 0.634 1.00 89.94 80 ALA A CA 1
ATOM 621 C C . ALA A 1 80 ? -21.253 -3.439 -0.268 1.00 89.94 80 ALA A C 1
ATOM 623 O O . ALA A 1 80 ? -21.702 -4.526 0.098 1.00 89.94 80 ALA A O 1
ATOM 624 N N . PRO A 1 81 ? -21.575 -2.926 -1.472 1.00 90.94 81 PRO A N 1
ATOM 625 C CA . PRO A 1 81 ? -22.320 -3.697 -2.460 1.00 90.94 81 PRO A CA 1
ATOM 626 C C . PRO A 1 81 ? -21.471 -4.867 -2.978 1.00 90.94 81 PRO A C 1
ATOM 628 O O . PRO A 1 81 ? -20.266 -4.719 -3.179 1.00 90.94 81 PRO A O 1
ATOM 631 N N . TRP A 1 82 ? -22.112 -6.003 -3.266 1.00 90.75 82 TRP A N 1
ATOM 632 C CA . TRP A 1 82 ? -21.442 -7.197 -3.804 1.00 90.75 82 TRP A CA 1
ATOM 633 C C . TRP A 1 82 ? -20.771 -6.959 -5.163 1.00 90.75 82 TRP A C 1
ATOM 635 O O . TRP A 1 82 ? -19.716 -7.521 -5.439 1.00 90.75 82 TRP A O 1
ATOM 645 N N . ILE A 1 83 ? -21.369 -6.120 -6.013 1.00 93.19 83 ILE A N 1
ATOM 646 C CA . ILE A 1 83 ? -20.816 -5.731 -7.313 1.00 93.19 83 ILE A CA 1
ATOM 647 C C . ILE A 1 83 ? -20.922 -4.213 -7.427 1.00 93.19 83 ILE A C 1
ATOM 649 O O . ILE A 1 83 ? -22.003 -3.643 -7.282 1.00 93.19 83 ILE A O 1
ATOM 653 N N . ARG A 1 84 ? -19.796 -3.553 -7.706 1.00 87.81 84 ARG A N 1
ATOM 654 C CA . ARG A 1 84 ? -19.733 -2.110 -7.944 1.00 87.81 84 ARG A CA 1
ATOM 655 C C . ARG A 1 84 ? -19.030 -1.852 -9.267 1.00 87.81 84 ARG A C 1
ATOM 657 O O . ARG A 1 84 ? -17.820 -2.016 -9.360 1.00 87.81 84 ARG A O 1
ATOM 664 N N . VAL A 1 85 ? -19.786 -1.435 -10.276 1.00 90.44 85 VAL A N 1
ATOM 665 C CA . VAL A 1 85 ? -19.213 -0.991 -11.551 1.00 90.44 85 VAL A CA 1
ATOM 666 C C . VAL A 1 85 ? -18.817 0.483 -11.405 1.00 90.44 85 VAL A C 1
ATOM 668 O O . VAL A 1 85 ? -19.693 1.305 -11.110 1.00 90.44 85 VAL A O 1
ATOM 671 N N . PRO A 1 86 ? -17.527 0.845 -11.543 1.00 89.00 86 PRO A N 1
ATOM 672 C CA . PRO A 1 86 ? -17.122 2.239 -11.501 1.00 89.00 86 PRO A CA 1
ATOM 673 C C . PRO A 1 86 ? -17.658 2.973 -12.739 1.00 89.00 86 PRO A C 1
ATOM 675 O O . PRO A 1 86 ? -17.394 2.557 -13.864 1.00 89.00 86 PRO A O 1
ATOM 678 N N . TYR A 1 87 ? -18.427 4.045 -12.545 1.00 89.81 87 TYR A N 1
ATOM 679 C CA . TYR A 1 87 ? -18.873 4.910 -13.640 1.00 89.81 87 TYR A CA 1
ATOM 680 C C . TYR A 1 87 ? -17.812 5.987 -13.922 1.00 89.81 87 TYR A C 1
ATOM 682 O O . TYR A 1 87 ? -17.120 6.423 -12.993 1.00 89.81 87 TYR A O 1
ATOM 690 N N . PRO A 1 88 ? -17.638 6.413 -15.186 1.00 90.38 88 PRO A N 1
ATOM 691 C CA . PRO A 1 88 ? -16.694 7.477 -15.509 1.00 90.38 88 PRO A CA 1
ATOM 692 C C . PRO A 1 88 ? -17.054 8.753 -14.733 1.00 90.38 88 PRO A C 1
ATOM 694 O O . PRO A 1 88 ? -18.231 9.067 -14.573 1.00 90.38 88 PRO A O 1
ATOM 697 N N . PHE A 1 89 ? -16.042 9.476 -14.245 1.00 89.25 89 PHE A N 1
ATOM 698 C CA . PHE A 1 89 ? -16.194 10.700 -13.437 1.00 89.25 89 PHE A CA 1
ATOM 699 C C . PHE A 1 89 ? -16.853 10.518 -12.054 1.00 89.25 89 PHE A C 1
ATOM 701 O O . PHE A 1 89 ? -17.456 11.451 -11.526 1.00 89.25 89 PHE A O 1
ATOM 708 N N . GLN A 1 90 ? -16.679 9.357 -11.407 1.00 89.06 90 GLN A N 1
ATOM 709 C CA . GLN A 1 90 ? -17.107 9.114 -10.013 1.00 89.06 90 GLN A CA 1
ATOM 710 C C . GLN A 1 90 ? -16.629 10.147 -8.989 1.00 89.06 90 GLN A C 1
ATOM 712 O O . GLN A 1 90 ? -17.278 10.350 -7.964 1.00 89.06 90 GLN A O 1
ATOM 717 N N . TRP A 1 91 ? -15.503 10.793 -9.272 1.00 86.88 91 TRP A N 1
ATOM 718 C CA . TRP A 1 91 ? -14.868 11.777 -8.400 1.00 86.88 91 TRP A CA 1
ATOM 719 C C . TRP A 1 91 ? -15.002 13.214 -8.929 1.00 86.88 91 TRP A C 1
ATOM 721 O O . TRP A 1 91 ? -14.332 14.108 -8.424 1.00 86.88 91 TRP A O 1
ATOM 731 N N . GLY A 1 92 ? -15.867 13.441 -9.925 1.00 90.75 92 GLY A N 1
ATOM 732 C CA . GLY A 1 92 ? -16.053 14.732 -10.588 1.00 90.75 92 GLY A CA 1
ATOM 733 C C . GLY A 1 92 ? -15.362 14.832 -11.952 1.00 90.75 92 GLY A C 1
ATOM 734 O O . GLY A 1 92 ? -14.620 13.940 -12.370 1.00 90.75 92 GLY A O 1
ATOM 735 N N . ALA A 1 93 ? -15.650 15.921 -12.669 1.00 89.81 93 ALA A N 1
ATOM 736 C CA . ALA A 1 93 ? -14.963 16.272 -13.911 1.00 89.81 93 ALA A CA 1
ATOM 737 C C . ALA A 1 93 ? -13.533 16.766 -13.609 1.00 89.81 93 ALA A C 1
ATOM 739 O O . ALA A 1 93 ? -13.315 17.358 -12.551 1.00 89.81 93 ALA A O 1
ATOM 740 N N . PRO A 1 94 ? -12.558 16.554 -14.512 1.00 86.38 94 PRO A N 1
ATOM 741 C CA . PRO A 1 94 ? -11.199 17.040 -14.311 1.00 86.38 94 PRO A CA 1
ATOM 742 C C . PRO A 1 94 ? -11.194 18.570 -14.221 1.00 86.38 94 PRO A C 1
ATOM 744 O O . PRO A 1 94 ? -11.602 19.259 -15.155 1.00 86.38 94 PRO A O 1
ATOM 747 N N . SER A 1 95 ? -10.726 19.097 -13.093 1.00 89.06 95 SER A N 1
ATOM 748 C CA . SER A 1 95 ? -10.480 20.523 -12.883 1.00 89.06 95 SER A CA 1
ATOM 749 C C . SER A 1 95 ? -8.981 20.795 -12.911 1.00 89.06 95 SER A C 1
ATOM 751 O O . SER A 1 95 ? -8.211 20.053 -12.303 1.00 89.06 95 SER A O 1
ATOM 753 N N . PHE A 1 96 ? -8.567 21.873 -13.573 1.00 88.44 96 PHE A N 1
ATOM 754 C CA . PHE A 1 96 ? -7.168 22.292 -13.607 1.00 88.44 96 PHE A CA 1
ATOM 755 C C . PHE A 1 96 ? -6.941 23.424 -12.611 1.00 88.44 96 PHE A C 1
ATOM 757 O O . PHE A 1 96 ? -7.281 24.573 -12.879 1.00 88.44 96 PHE A O 1
ATOM 764 N N . ASP A 1 97 ? -6.355 23.078 -11.469 1.00 94.00 97 ASP A N 1
ATOM 765 C CA . ASP A 1 97 ? -5.739 24.037 -10.556 1.00 94.00 97 ASP A CA 1
ATOM 766 C C . ASP A 1 97 ? -4.221 24.010 -10.773 1.00 94.00 97 ASP A C 1
ATOM 768 O O . ASP A 1 97 ? -3.630 22.938 -10.954 1.00 94.00 97 ASP A O 1
ATOM 772 N N . ALA A 1 98 ? -3.577 25.177 -10.790 1.00 92.88 98 ALA A N 1
ATOM 773 C CA . ALA A 1 98 ? -2.139 25.267 -11.014 1.00 92.88 98 ALA A CA 1
ATOM 774 C C . ALA A 1 98 ? -1.349 24.518 -9.927 1.00 92.88 98 ALA A C 1
ATOM 776 O O . ALA A 1 98 ? -0.402 23.805 -10.258 1.00 92.88 98 ALA A O 1
ATOM 777 N N . GLY A 1 99 ? -1.758 24.618 -8.656 1.00 93.31 99 GLY A N 1
ATOM 778 C CA . GLY A 1 99 ? -1.067 23.966 -7.539 1.00 93.31 99 GLY A CA 1
ATOM 779 C C . GLY A 1 99 ? -1.077 22.441 -7.659 1.00 93.31 99 GLY A C 1
ATOM 780 O O . GLY A 1 99 ? -0.026 21.800 -7.594 1.00 93.31 99 GLY A O 1
ATOM 781 N N . GLU A 1 100 ? -2.249 21.868 -7.933 1.00 91.94 100 GLU A N 1
ATOM 782 C CA . GLU A 1 100 ? -2.428 20.422 -8.119 1.00 91.94 100 GLU A CA 1
ATOM 783 C C . GLU A 1 100 ? -1.728 19.910 -9.387 1.00 91.94 100 GLU A C 1
ATOM 785 O O . GLU A 1 100 ? -1.156 18.819 -9.402 1.00 91.94 100 GLU A O 1
ATOM 790 N N . SER A 1 101 ? -1.699 20.721 -10.449 1.00 92.06 101 SER A N 1
ATOM 791 C CA . SER A 1 101 ? -1.007 20.373 -11.696 1.00 92.06 101 SER A CA 1
ATOM 792 C C . SER A 1 101 ? 0.505 20.246 -11.490 1.00 92.06 101 SER A C 1
ATOM 794 O O . SER A 1 101 ? 1.114 19.284 -11.962 1.00 92.06 101 SER A O 1
ATOM 796 N N . PHE A 1 102 ? 1.121 21.169 -10.741 1.00 94.62 102 PHE A N 1
ATOM 797 C CA . PHE A 1 102 ? 2.539 21.064 -10.387 1.00 94.62 102 PHE A CA 1
ATOM 798 C C . PHE A 1 102 ? 2.815 19.850 -9.493 1.00 94.62 102 PHE A C 1
ATOM 800 O O . PHE A 1 102 ? 3.803 19.148 -9.718 1.00 94.62 102 PHE A O 1
ATOM 807 N N . ALA A 1 103 ? 1.936 19.553 -8.531 1.00 94.38 103 ALA A N 1
ATOM 808 C CA . ALA A 1 103 ? 2.060 18.361 -7.692 1.00 94.38 103 ALA A CA 1
ATOM 809 C C . ALA A 1 103 ? 2.028 17.067 -8.527 1.00 94.38 103 ALA A C 1
ATOM 811 O O . ALA A 1 103 ? 2.882 16.194 -8.355 1.00 94.38 103 ALA A O 1
ATOM 812 N N . MET A 1 104 ? 1.107 16.973 -9.490 1.00 94.56 104 MET A N 1
ATOM 813 C CA . MET A 1 104 ? 1.012 15.827 -10.399 1.00 94.56 104 MET A CA 1
ATOM 814 C C . MET A 1 104 ? 2.211 15.720 -11.347 1.00 94.56 104 MET A C 1
ATOM 816 O O . MET A 1 104 ? 2.686 14.613 -11.600 1.00 94.56 104 MET A O 1
ATOM 820 N N . MET A 1 105 ? 2.757 16.842 -11.826 1.00 94.31 105 MET A N 1
ATOM 821 C CA . MET A 1 105 ? 3.969 16.837 -12.654 1.00 94.31 105 MET A CA 1
ATOM 822 C C . MET A 1 105 ? 5.184 16.307 -11.880 1.00 94.31 105 MET A C 1
ATOM 824 O O . MET A 1 105 ? 5.960 15.513 -12.414 1.00 94.31 105 MET A O 1
ATOM 828 N N . MET A 1 106 ? 5.325 16.678 -10.604 1.00 95.69 106 MET A N 1
ATOM 829 C CA . MET A 1 106 ? 6.382 16.141 -9.743 1.00 95.69 106 MET A CA 1
ATOM 830 C C . MET A 1 106 ? 6.184 14.654 -9.4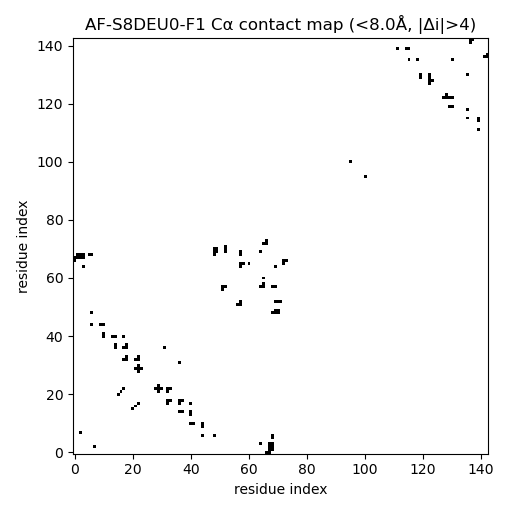40 1.00 95.69 106 MET A C 1
ATOM 832 O O . MET A 1 106 ? 7.151 13.894 -9.484 1.00 95.69 106 MET A O 1
ATOM 836 N N . ALA A 1 107 ? 4.948 14.217 -9.183 1.00 95.12 107 ALA A N 1
ATOM 837 C CA . ALA A 1 107 ? 4.635 12.801 -8.989 1.00 95.12 107 ALA A CA 1
ATOM 838 C C . ALA A 1 107 ? 4.968 11.971 -10.241 1.00 95.12 107 ALA A C 1
ATOM 840 O O . ALA A 1 107 ? 5.583 10.910 -10.131 1.00 95.12 107 ALA A O 1
ATOM 841 N N . ALA A 1 108 ? 4.642 12.486 -11.431 1.00 93.62 108 ALA A N 1
ATOM 842 C CA . ALA A 1 108 ? 5.020 11.866 -12.694 1.00 93.62 108 ALA A CA 1
ATOM 843 C C . ALA A 1 108 ? 6.546 11.784 -12.838 1.00 93.62 108 ALA A C 1
ATOM 845 O O . ALA A 1 108 ? 7.064 10.721 -13.158 1.00 93.62 108 ALA A O 1
ATOM 846 N N . PHE A 1 109 ? 7.283 12.855 -12.530 1.00 92.88 109 PHE A N 1
ATOM 847 C CA . PHE A 1 109 ? 8.747 12.840 -12.576 1.00 92.88 109 PHE A CA 1
ATOM 848 C C . PHE A 1 109 ? 9.361 11.776 -11.652 1.00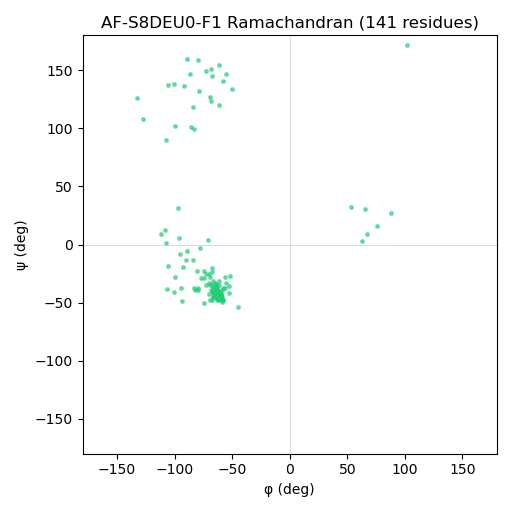 92.88 109 PHE A C 1
ATOM 850 O O . PHE A 1 109 ? 10.234 11.021 -12.080 1.00 92.88 109 PHE A O 1
ATOM 857 N N . VAL A 1 110 ? 8.874 11.664 -10.410 1.00 95.12 110 VAL A N 1
ATOM 858 C CA . VAL A 1 110 ? 9.308 10.613 -9.473 1.00 95.12 110 VAL A CA 1
ATOM 859 C C . VAL A 1 110 ? 9.025 9.222 -10.046 1.00 95.12 110 VAL A C 1
ATOM 861 O O . VAL A 1 110 ? 9.912 8.369 -10.024 1.00 95.12 110 VAL A O 1
ATOM 864 N N . ALA A 1 111 ? 7.844 9.011 -10.633 1.00 93.69 111 ALA A N 1
ATOM 865 C CA . ALA A 1 111 ? 7.485 7.745 -11.270 1.00 93.69 111 ALA A CA 1
ATOM 866 C C . ALA A 1 111 ? 8.375 7.412 -12.484 1.00 93.69 111 ALA A C 1
ATOM 868 O O . ALA A 1 111 ? 8.724 6.249 -12.688 1.00 93.69 111 ALA A O 1
ATOM 869 N N . LEU A 1 112 ? 8.796 8.411 -13.273 1.00 91.94 112 LEU A N 1
ATOM 870 C CA . LEU A 1 112 ? 9.749 8.213 -14.375 1.00 91.94 112 LEU A CA 1
ATOM 871 C C . LEU A 1 112 ? 11.110 7.736 -13.842 1.00 91.94 112 LEU A C 1
ATOM 873 O O . LEU A 1 112 ? 11.664 6.759 -14.350 1.00 91.94 112 LEU A O 1
ATOM 877 N N . VAL A 1 113 ? 11.632 8.386 -12.795 1.00 92.44 113 VAL A N 1
ATOM 878 C CA . VAL A 1 113 ? 12.898 7.991 -12.154 1.00 92.44 113 VAL A CA 1
ATOM 879 C C . VAL A 1 113 ? 12.795 6.576 -11.581 1.00 92.44 113 VAL A C 1
ATOM 881 O O . VAL A 1 113 ? 13.665 5.744 -11.839 1.00 92.44 113 VAL A O 1
ATOM 884 N N . GLU A 1 114 ? 11.714 6.263 -10.869 1.00 94.19 114 GLU A N 1
ATOM 885 C CA . GLU A 1 114 ? 11.476 4.928 -10.314 1.00 94.19 114 GLU A CA 1
ATOM 886 C C . GLU A 1 114 ? 11.396 3.855 -11.410 1.00 94.19 114 GLU A C 1
ATOM 888 O O . GLU A 1 114 ? 12.059 2.821 -11.310 1.00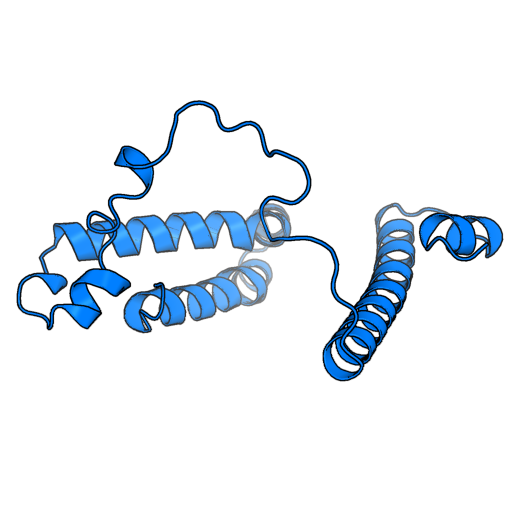 94.19 114 GLU A O 1
ATOM 893 N N . SER A 1 115 ? 10.663 4.123 -12.494 1.00 91.44 115 SER A N 1
ATOM 894 C CA . SER A 1 115 ? 10.521 3.209 -13.633 1.00 91.44 115 SER A CA 1
ATOM 895 C C . SER A 1 115 ? 11.870 2.883 -14.287 1.00 91.44 115 SER A C 1
ATOM 897 O O . SER A 1 115 ? 12.169 1.712 -14.542 1.00 91.44 115 SER A O 1
ATOM 899 N N . THR A 1 116 ? 12.745 3.883 -14.483 1.00 90.69 116 THR A N 1
ATOM 900 C CA . THR A 1 116 ? 14.099 3.640 -15.022 1.00 90.69 116 THR A CA 1
ATOM 901 C C . THR A 1 116 ? 14.907 2.694 -14.129 1.00 90.69 116 THR A C 1
ATOM 903 O O . THR A 1 116 ? 15.503 1.731 -14.620 1.00 90.69 116 THR A O 1
ATOM 906 N N . GLY A 1 117 ? 14.890 2.925 -12.811 1.00 91.31 117 GLY A N 1
ATOM 907 C CA . GLY A 1 117 ? 15.586 2.095 -11.831 1.00 91.31 117 GLY A CA 1
ATOM 908 C C . GLY A 1 117 ? 15.017 0.679 -11.762 1.00 91.31 117 GLY A C 1
ATOM 909 O O . GLY A 1 117 ? 15.780 -0.288 -11.736 1.00 91.31 117 GLY A O 1
ATOM 910 N N . ALA A 1 118 ? 13.690 0.546 -11.806 1.00 92.19 118 ALA A N 1
ATOM 911 C CA . ALA A 1 118 ? 13.001 -0.738 -11.809 1.00 92.19 118 ALA A CA 1
ATOM 912 C C . ALA A 1 118 ? 13.359 -1.576 -13.045 1.00 92.19 118 ALA A C 1
ATOM 914 O O . ALA A 1 118 ? 13.667 -2.758 -12.904 1.00 92.19 118 ALA A O 1
ATOM 915 N N . LEU A 1 119 ? 13.399 -0.976 -14.241 1.00 90.44 119 LEU A N 1
ATOM 916 C CA . LEU A 1 119 ? 13.778 -1.673 -15.475 1.00 90.44 119 LEU A CA 1
ATOM 917 C C . LEU A 1 119 ? 15.229 -2.170 -15.436 1.00 90.44 119 LEU A C 1
ATOM 919 O O . LEU A 1 119 ? 15.494 -3.323 -15.780 1.00 90.44 119 LEU A O 1
ATOM 923 N N . ILE A 1 120 ? 16.164 -1.337 -14.968 1.00 89.94 120 ILE A N 1
ATOM 924 C CA . ILE A 1 120 ? 17.577 -1.722 -14.814 1.00 89.94 120 ILE A CA 1
ATOM 925 C C . ILE A 1 120 ? 17.733 -2.810 -13.739 1.00 89.94 120 ILE A C 1
ATOM 927 O O . ILE A 1 120 ? 18.482 -3.770 -13.922 1.00 89.94 120 ILE A O 1
ATOM 931 N N . GLY A 1 121 ? 17.027 -2.691 -12.613 1.00 91.56 121 GLY A N 1
ATOM 932 C CA . GLY A 1 121 ? 17.031 -3.700 -11.555 1.00 91.56 121 GLY A CA 1
ATOM 933 C C . GLY A 1 121 ? 16.475 -5.040 -12.038 1.00 91.56 121 GLY A C 1
ATOM 934 O O . GLY A 1 121 ? 17.083 -6.086 -11.804 1.00 91.56 121 GLY A O 1
ATOM 935 N N . ALA A 1 122 ? 15.365 -5.006 -12.775 1.00 91.62 122 ALA A N 1
ATOM 936 C CA . ALA A 1 122 ? 14.725 -6.183 -13.342 1.00 91.62 122 ALA A CA 1
ATOM 937 C C . ALA A 1 122 ? 15.603 -6.875 -14.392 1.00 91.62 122 ALA A C 1
ATOM 939 O O . ALA A 1 122 ? 15.717 -8.100 -14.354 1.00 91.62 122 ALA A O 1
ATOM 940 N N . SER A 1 123 ? 16.277 -6.134 -15.284 1.00 91.75 123 SER A N 1
ATOM 941 C CA . SER A 1 123 ? 17.176 -6.754 -16.269 1.00 91.75 123 SER A CA 1
ATOM 942 C C . SER A 1 123 ? 18.357 -7.454 -15.605 1.00 91.75 123 SER A C 1
ATOM 944 O O . SER A 1 123 ? 18.687 -8.577 -15.980 1.00 91.75 123 SER A O 1
ATOM 946 N N . ARG A 1 124 ? 18.941 -6.856 -14.557 1.00 91.00 124 ARG A N 1
ATOM 947 C CA . ARG A 1 124 ? 20.011 -7.493 -13.774 1.00 91.00 124 ARG A CA 1
ATOM 948 C C . ARG A 1 124 ? 19.515 -8.715 -13.011 1.00 91.00 124 ARG A C 1
ATOM 950 O O . ARG A 1 124 ? 20.215 -9.721 -12.976 1.00 91.00 124 ARG A O 1
ATOM 957 N N . TYR A 1 125 ? 18.312 -8.660 -12.439 1.00 90.44 125 TYR A N 1
ATOM 958 C CA . TYR A 1 125 ? 17.714 -9.804 -11.747 1.00 90.44 125 TYR A CA 1
ATOM 959 C C . TYR A 1 125 ? 17.415 -10.968 -12.701 1.00 90.44 125 TYR A C 1
ATOM 961 O O . TYR A 1 125 ? 17.649 -12.125 -12.363 1.00 90.44 125 TYR A O 1
ATOM 969 N N . ALA A 1 126 ? 16.954 -10.659 -13.914 1.00 91.88 126 ALA A N 1
ATOM 970 C CA . ALA A 1 126 ? 16.707 -11.633 -14.972 1.00 91.88 126 ALA A CA 1
ATOM 971 C C . ALA A 1 126 ? 17.985 -12.096 -15.693 1.00 91.88 126 ALA A C 1
ATOM 973 O O . ALA A 1 126 ? 17.902 -12.952 -16.569 1.00 91.88 126 ALA A O 1
ATOM 974 N N . SER A 1 127 ? 19.158 -11.543 -15.349 1.00 91.25 127 SER A N 1
ATOM 975 C CA . SER A 1 127 ? 20.417 -11.768 -16.078 1.00 91.25 127 SER A CA 1
ATOM 976 C C . SER A 1 127 ? 20.295 -11.480 -17.585 1.00 91.25 127 SER A C 1
ATOM 978 O O . SER A 1 127 ? 20.944 -12.116 -18.412 1.00 91.25 127 SER A O 1
ATOM 980 N N . ALA A 1 128 ? 19.442 -10.515 -17.939 1.00 89.75 128 ALA A N 1
ATOM 981 C CA . ALA A 1 128 ? 19.247 -10.046 -19.301 1.00 89.75 128 ALA A CA 1
ATOM 982 C C . ALA A 1 128 ? 20.361 -9.069 -19.708 1.00 89.75 128 ALA A C 1
ATOM 984 O O . ALA A 1 128 ? 21.022 -8.446 -18.872 1.00 89.75 128 ALA A O 1
ATOM 985 N N . THR A 1 129 ? 20.557 -8.909 -21.015 1.00 89.69 129 THR A N 1
ATOM 986 C CA . THR A 1 129 ? 21.486 -7.917 -21.563 1.00 89.69 129 THR A CA 1
ATOM 987 C C . THR A 1 129 ? 21.070 -6.490 -21.179 1.00 89.69 129 THR A C 1
ATOM 989 O O . THR A 1 129 ? 19.877 -6.240 -20.970 1.00 89.69 129 THR A O 1
ATOM 992 N N . PRO A 1 130 ? 22.015 -5.530 -21.121 1.00 85.75 130 PRO A N 1
ATOM 993 C CA . PRO A 1 130 ? 21.697 -4.123 -20.883 1.00 85.75 130 PRO A CA 1
ATOM 994 C C . PRO A 1 130 ? 20.589 -3.622 -21.821 1.00 85.75 130 PRO A C 1
ATOM 996 O O . PRO A 1 130 ? 20.625 -3.898 -23.022 1.00 85.75 130 PRO A O 1
ATOM 999 N N . LEU A 1 131 ? 19.593 -2.911 -21.277 1.00 85.62 131 LEU A N 1
ATOM 1000 C CA . LEU A 1 131 ? 18.459 -2.434 -22.071 1.00 85.62 131 LEU A CA 1
ATOM 1001 C C . LEU A 1 131 ? 18.925 -1.342 -23.047 1.00 85.62 131 LEU A C 1
ATOM 1003 O O . LEU A 1 131 ? 19.507 -0.351 -22.601 1.00 85.62 131 LEU A O 1
ATOM 1007 N N . PRO A 1 132 ? 18.649 -1.467 -24.357 1.00 88.88 132 PRO A N 1
ATOM 1008 C CA . PRO A 1 132 ? 18.938 -0.399 -25.302 1.00 88.88 132 PRO A CA 1
ATOM 1009 C C . PRO A 1 132 ? 18.020 0.814 -25.044 1.00 88.88 132 PRO A C 1
ATOM 1011 O O . PRO A 1 132 ? 16.869 0.631 -24.623 1.00 88.88 132 PRO A O 1
ATOM 1014 N N . PRO A 1 133 ? 18.469 2.049 -25.355 1.00 85.50 133 PRO A N 1
ATOM 1015 C CA . PRO A 1 133 ? 17.697 3.268 -25.098 1.00 85.50 133 PRO A CA 1
ATOM 1016 C C . PRO A 1 133 ? 16.296 3.260 -25.720 1.00 85.50 133 PRO A C 1
ATOM 1018 O O . PRO A 1 133 ? 15.354 3.760 -25.118 1.00 85.50 133 PRO A O 1
ATOM 1021 N N . SER A 1 134 ? 16.125 2.627 -26.884 1.00 86.75 134 SER A N 1
ATOM 1022 C CA . SER A 1 134 ? 14.834 2.529 -27.576 1.00 86.75 134 SER A CA 1
ATOM 1023 C C . SER A 1 134 ? 13.782 1.720 -26.808 1.00 86.75 134 SER A C 1
ATOM 1025 O O . SER A 1 134 ? 12.597 2.038 -26.874 1.00 86.75 134 SER A O 1
ATOM 1027 N N . ILE A 1 135 ? 14.187 0.688 -26.062 1.00 85.50 135 ILE A N 1
ATOM 1028 C CA . ILE A 1 135 ? 13.274 -0.123 -25.242 1.00 85.50 135 ILE A CA 1
ATOM 1029 C C . ILE A 1 135 ? 12.959 0.594 -23.929 1.00 85.50 135 ILE A C 1
ATOM 1031 O O . ILE A 1 135 ? 11.813 0.576 -23.484 1.00 85.50 135 ILE A O 1
ATOM 1035 N N . LEU A 1 136 ? 13.952 1.276 -23.353 1.00 86.56 136 LEU A N 1
ATOM 1036 C CA . LEU A 1 136 ? 13.777 2.083 -22.148 1.00 86.56 136 LEU A CA 1
ATOM 1037 C C . LEU A 1 136 ? 12.793 3.240 -22.388 1.00 86.56 136 LEU A C 1
ATOM 1039 O O . LEU A 1 136 ? 11.839 3.398 -21.632 1.00 86.56 136 LEU A O 1
ATOM 1043 N N . SER A 1 137 ? 12.967 3.977 -23.488 1.00 85.88 137 SER A N 1
ATOM 1044 C CA . SER A 1 137 ? 12.090 5.086 -23.889 1.00 85.88 137 SER A CA 1
ATOM 1045 C C . SER A 1 137 ? 10.637 4.622 -24.058 1.00 85.88 137 SER A C 1
ATOM 1047 O O . SER A 1 137 ? 9.718 5.180 -23.458 1.00 85.88 137 SER A O 1
ATOM 1049 N N . ARG A 1 138 ? 10.432 3.503 -24.770 1.00 87.50 138 ARG A N 1
ATOM 1050 C CA . ARG A 1 138 ? 9.107 2.887 -24.960 1.00 87.50 138 ARG A CA 1
ATOM 1051 C C . ARG A 1 138 ? 8.453 2.443 -23.653 1.00 87.50 138 ARG A C 1
ATOM 1053 O O . ARG A 1 138 ? 7.247 2.605 -23.512 1.00 87.50 138 ARG A O 1
ATOM 1060 N N . GLY A 1 139 ? 9.220 1.873 -22.723 1.00 81.25 139 GLY A N 1
ATOM 1061 C CA . GLY A 1 139 ? 8.702 1.423 -21.426 1.00 81.25 139 GLY A CA 1
ATOM 1062 C C . GLY A 1 139 ? 8.283 2.572 -20.506 1.00 81.25 139 GLY A C 1
ATOM 1063 O O . GLY A 1 139 ? 7.382 2.410 -19.692 1.00 81.25 139 GLY A O 1
ATOM 1064 N N . ILE A 1 140 ? 8.911 3.736 -20.664 1.00 84.00 140 ILE A N 1
ATOM 1065 C CA . ILE A 1 140 ? 8.650 4.943 -19.870 1.00 84.00 140 ILE A CA 1
ATOM 1066 C C . ILE A 1 140 ? 7.551 5.816 -20.503 1.00 84.00 140 ILE A C 1
ATOM 1068 O O . ILE A 1 140 ? 7.019 6.713 -19.856 1.00 84.00 140 ILE A O 1
ATOM 1072 N N . GLY A 1 141 ? 7.174 5.549 -21.758 1.00 76.81 141 GLY A N 1
ATOM 1073 C CA . GLY A 1 141 ? 6.249 6.401 -22.510 1.00 76.81 141 GLY A CA 1
ATOM 1074 C C . GLY A 1 141 ? 6.900 7.690 -23.019 1.00 76.81 141 GLY A C 1
ATOM 1075 O O . GLY A 1 141 ? 6.203 8.618 -23.417 1.00 76.81 141 GLY A O 1
ATOM 1076 N N . TRP A 1 142 ? 8.233 7.743 -23.020 1.00 65.25 142 TRP A N 1
ATOM 1077 C CA . TRP A 1 142 ? 9.012 8.788 -23.668 1.00 65.25 142 TRP A CA 1
ATOM 1078 C C . TRP A 1 142 ? 9.182 8.356 -25.128 1.00 65.25 142 TRP A C 1
ATOM 1080 O O . TRP A 1 142 ? 9.946 7.431 -25.404 1.00 65.25 142 TRP A O 1
ATOM 1090 N N . GLN A 1 143 ? 8.404 8.900 -26.062 1.00 44.59 143 GLN A N 1
ATOM 1091 C CA . GLN A 1 143 ? 8.652 8.676 -27.495 1.00 44.59 143 GLN A CA 1
ATOM 1092 C C . GLN A 1 143 ? 9.654 9.691 -28.023 1.00 44.59 143 GLN A C 1
ATOM 1094 O O . GLN A 1 143 ? 9.484 10.890 -27.717 1.00 44.59 143 GLN A O 1
#

Nearest PDB structures (foldseek):
  8jez-assembly1_A-2  TM=8.054E-01  e=3.500E-05  Homo sapiens

Sequence (143 aa):
VGKCVEVGLPELVLLILFSQYLPSLLYRGKYIFNRFSVVITVVIVWIYAHLLTVGGVYDGKPLKTQLSCRTDRAGLIGAAPWIRVPYPFQWGAPSFDAGESFAMMMAAFVALVESTGALIGASRYASATPLPPSILSRGIGWQ

pLDDT: mean 86.29, std 8.03, range [44.59, 95.69]